Protein AF-A0A3N5KDI6-F1 (afdb_monomer)

Radius of gyration: 19.47 Å; Cα contacts (8 Å, |Δi|>4): 123; chains: 1; bounding box: 49×56×26 Å

Secondary structure (DSSP, 8-state):
-HHHHHHHHHHHHHTT---SSEEEEEEE-SS---SEEEEEE--SSSPEEEEEEEPPTTSEEEEEEE-SS---EEEESSSS-B--

pLDDT: mean 86.19, std 10.65, range [55.78, 97.56]

Sequence (84 aa):
MKRFLIFLIPVIIISGCNKKNVFTVHGTIKNKKQDYIYISRVNVNSPLLIDSSKVSRKGNFKFKVEATDPDFYQVGYSANDFIT

Nearest PDB structures (foldseek):
  7vzo-assembly1_B  TM=4.980E-01  e=5.875E-01  Scylla paramamosain
  3t30-assembly1_E  TM=4.610E-01  e=6.625E-01  Homo sapiens
  3irz-assembly1_A  TM=6.115E-01  e=2.339E+00  Staphylococcus saprophyticus subsp. saprophyticus ATCC 15305 = NCTC 7292
  7wim-assembly4_P  TM=3.444E-01  e=5.533E-01  Arabidopsis thaliana
  7vmi-assembly1_E  TM=4.170E-01  e=1.839E+00  Arabidopsis thaliana

Solvent-accessible surface area (backbone atoms only — not comparable to full-atom values): 5235 Å² total; per-residue (Å²): 120,75,71,57,58,66,63,48,55,64,61,59,64,70,69,66,83,64,85,82,47,57,51,74,51,73,53,71,42,93,72,79,82,55,65,50,38,27,38,18,38,61,48,97,90,53,54,43,74,72,52,76,23,65,42,42,99,82,22,37,37,59,49,80,46,78,45,95,64,94,79,54,72,47,54,14,78,39,66,91,40,68,73,128

Foldseek 3Di:
DVVVVVVVVVVVVVPPDDQPQKDKDKDFDPDCPDQKKWKWFDDPVFTHTFDIFGQDPRRMTMDIDGHPDDGDMFIAPDRPGGDD

Mean predicted aligned error: 8.28 Å

Structure (mmCIF, N/CA/C/O backbone):
data_AF-A0A3N5KDI6-F1
#
_entry.id   AF-A0A3N5KDI6-F1
#
loop_
_atom_site.group_PDB
_atom_site.id
_atom_site.type_symbol
_atom_site.label_atom_id
_atom_site.label_alt_id
_atom_site.label_comp_id
_atom_site.label_asym_id
_atom_site.label_entity_id
_atom_site.label_seq_id
_atom_site.pdbx_PDB_ins_code
_atom_site.Cartn_x
_atom_site.Cartn_y
_atom_site.Cartn_z
_atom_site.occupancy
_atom_site.B_iso_or_equiv
_atom_site.auth_seq_id
_atom_site.auth_comp_id
_atom_site.auth_asym_id
_atom_site.auth_atom_id
_atom_site.pdbx_PDB_model_num
ATOM 1 N N . MET A 1 1 ? 26.474 38.667 3.158 1.00 55.78 1 MET A N 1
ATOM 2 C CA . MET A 1 1 ? 25.407 38.014 2.360 1.00 55.78 1 MET A CA 1
ATOM 3 C C . MET A 1 1 ? 25.931 36.932 1.406 1.00 55.78 1 MET A C 1
ATOM 5 O O . MET A 1 1 ? 25.344 35.864 1.370 1.00 55.78 1 MET A O 1
ATOM 9 N N . LYS A 1 2 ? 27.067 37.117 0.705 1.00 59.22 2 LYS A N 1
ATOM 10 C CA . LYS A 1 2 ? 27.621 36.110 -0.237 1.00 59.22 2 LYS A CA 1
ATOM 11 C C . LYS A 1 2 ? 28.066 34.776 0.401 1.00 59.22 2 LYS A C 1
ATOM 13 O O . LYS A 1 2 ? 27.959 33.738 -0.234 1.00 59.22 2 LYS A O 1
ATOM 18 N N . ARG A 1 3 ? 28.501 34.778 1.672 1.00 65.00 3 ARG A N 1
ATOM 19 C CA . ARG A 1 3 ? 28.877 33.550 2.410 1.00 65.00 3 ARG A CA 1
ATOM 20 C C . ARG A 1 3 ? 27.703 32.600 2.679 1.00 65.00 3 ARG A C 1
ATOM 22 O O . ARG A 1 3 ? 27.930 31.404 2.774 1.00 65.00 3 ARG A O 1
ATOM 29 N N . PHE A 1 4 ? 26.470 33.105 2.754 1.00 69.38 4 PHE A N 1
ATOM 30 C CA . PHE A 1 4 ? 25.285 32.259 2.946 1.00 69.38 4 PHE A CA 1
ATOM 31 C C . PHE A 1 4 ? 24.977 31.407 1.707 1.00 69.38 4 PHE A C 1
ATOM 33 O O . PHE A 1 4 ? 24.544 30.269 1.845 1.00 69.38 4 PHE A O 1
ATOM 40 N N . LEU A 1 5 ? 25.279 31.916 0.505 1.00 69.75 5 LEU A N 1
ATOM 41 C CA . LEU A 1 5 ? 25.104 31.169 -0.746 1.00 69.75 5 LEU A CA 1
ATOM 42 C C . LEU A 1 5 ? 26.000 29.923 -0.807 1.00 69.75 5 LEU A C 1
ATOM 44 O O . LEU A 1 5 ? 25.585 28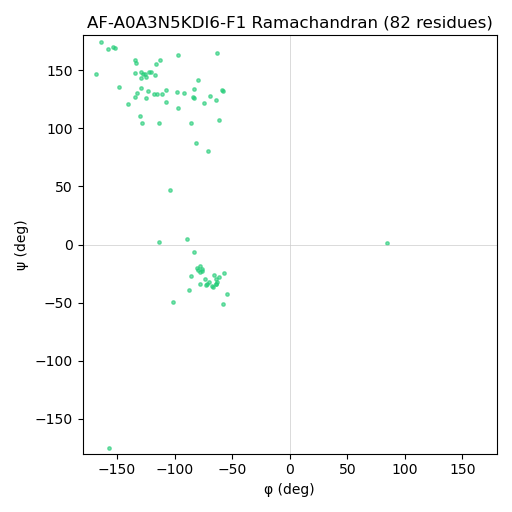.906 -1.347 1.00 69.75 5 LEU A O 1
ATOM 48 N N . ILE A 1 6 ? 27.189 29.975 -0.196 1.00 77.06 6 ILE A N 1
ATOM 49 C CA . ILE A 1 6 ? 28.133 28.846 -0.158 1.00 77.06 6 ILE A CA 1
ATOM 50 C C . ILE A 1 6 ? 27.578 27.688 0.686 1.00 77.06 6 ILE A C 1
ATOM 52 O O . ILE A 1 6 ? 27.758 26.530 0.326 1.00 77.06 6 ILE A O 1
ATOM 56 N N . PHE A 1 7 ? 26.85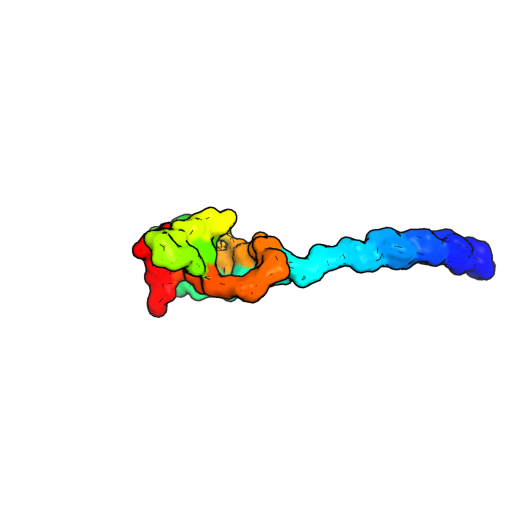1 27.988 1.766 1.00 76.75 7 PHE A N 1
ATOM 57 C CA . PHE A 1 7 ? 26.207 26.967 2.602 1.00 76.75 7 PHE A CA 1
ATOM 58 C C . PHE A 1 7 ? 24.883 26.446 2.024 1.00 76.75 7 PHE A C 1
ATOM 60 O O . PHE A 1 7 ? 24.456 25.352 2.379 1.00 76.75 7 PHE A O 1
ATOM 67 N N . LEU A 1 8 ? 24.244 27.188 1.116 1.00 79.00 8 LEU A N 1
ATOM 68 C CA . LEU A 1 8 ? 22.960 26.805 0.521 1.00 79.00 8 LEU A CA 1
ATOM 69 C C . LEU A 1 8 ? 23.106 25.730 -0.572 1.00 79.00 8 LEU A C 1
ATOM 71 O O . LEU A 1 8 ? 22.249 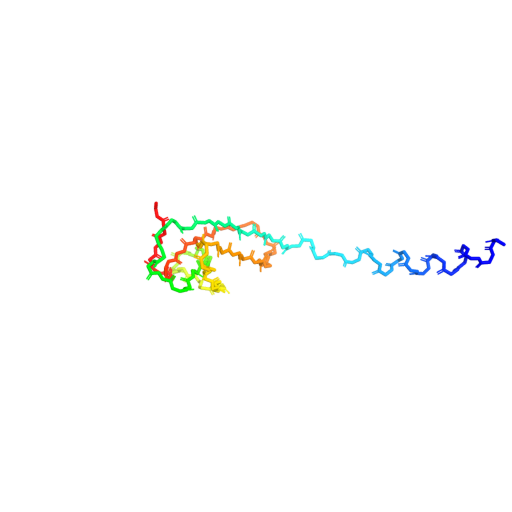24.862 -0.709 1.00 79.00 8 LEU A O 1
ATOM 75 N N . ILE A 1 9 ? 24.211 25.758 -1.322 1.00 78.81 9 ILE A N 1
ATOM 76 C CA . ILE A 1 9 ? 24.504 24.817 -2.416 1.00 78.81 9 ILE A CA 1
ATOM 77 C C . ILE A 1 9 ? 24.512 23.344 -1.963 1.00 78.81 9 ILE A C 1
ATOM 79 O O . ILE A 1 9 ? 23.804 22.551 -2.585 1.00 78.81 9 ILE A O 1
ATOM 83 N N . PRO A 1 10 ? 25.230 22.934 -0.894 1.00 78.56 10 PRO A N 1
ATOM 84 C CA . PRO A 1 10 ? 25.226 21.534 -0.475 1.00 78.56 10 PRO A CA 1
ATOM 85 C C . PRO A 1 10 ? 23.840 21.068 -0.017 1.00 78.56 10 PRO A C 1
ATOM 87 O O . PRO A 1 10 ? 23.472 19.938 -0.309 1.00 78.56 10 PRO A O 1
ATOM 90 N N . VAL A 1 11 ? 23.036 21.938 0.610 1.00 78.50 11 VAL A N 1
ATOM 91 C CA . VAL A 1 11 ? 21.669 21.620 1.074 1.00 78.50 11 VAL A CA 1
ATOM 92 C C . VAL A 1 11 ? 20.720 21.304 -0.090 1.00 78.50 11 VAL A C 1
ATOM 94 O O . VAL A 1 11 ? 19.856 20.439 0.034 1.00 78.50 11 VAL A O 1
ATOM 97 N N . ILE A 1 12 ? 20.900 21.960 -1.238 1.00 76.88 12 ILE A N 1
ATOM 98 C CA . ILE A 1 12 ? 20.079 21.734 -2.438 1.00 76.88 12 ILE A CA 1
ATOM 99 C C . ILE A 1 12 ? 20.423 20.397 -3.117 1.00 76.88 12 ILE A C 1
ATOM 101 O O . ILE A 1 12 ? 19.555 19.763 -3.710 1.00 76.88 12 ILE A O 1
ATOM 105 N N . ILE A 1 13 ? 21.669 19.930 -3.014 1.00 72.69 13 ILE A N 1
ATOM 106 C CA . ILE A 1 13 ? 22.097 18.674 -3.651 1.00 72.69 13 ILE A CA 1
ATOM 107 C C . ILE A 1 13 ? 21.498 17.454 -2.927 1.00 72.69 13 ILE A C 1
ATOM 109 O O . ILE A 1 13 ? 21.137 16.466 -3.565 1.00 72.69 13 ILE A O 1
ATOM 113 N N . ILE A 1 14 ? 21.322 17.529 -1.604 1.00 69.75 14 ILE A N 1
ATOM 114 C CA . ILE A 1 14 ? 20.785 16.422 -0.787 1.00 69.75 14 ILE A CA 1
ATOM 115 C C . ILE A 1 14 ? 19.265 16.248 -0.924 1.00 69.75 14 ILE A C 1
ATOM 117 O O . ILE A 1 14 ? 18.753 15.158 -0.679 1.00 69.75 14 ILE A O 1
ATOM 121 N N . SER A 1 15 ? 18.527 17.284 -1.330 1.00 69.00 15 SER A N 1
ATOM 122 C CA . SER A 1 15 ? 17.063 17.225 -1.468 1.00 69.00 15 SER A CA 1
ATOM 123 C C . SER A 1 15 ? 16.580 16.623 -2.798 1.00 69.00 15 SER A C 1
ATOM 125 O O . SER A 1 15 ? 15.384 16.376 -2.964 1.00 69.00 15 SER A O 1
ATOM 127 N N . GLY A 1 16 ? 17.489 16.342 -3.741 1.00 66.75 16 GLY A N 1
ATOM 128 C CA . GLY A 1 16 ? 17.152 15.841 -5.079 1.00 66.75 16 GLY A CA 1
ATOM 129 C C . GLY A 1 16 ? 16.755 14.360 -5.153 1.00 66.75 16 GLY A C 1
ATOM 130 O O . GLY A 1 16 ? 16.074 13.957 -6.098 1.00 66.75 16 GLY A O 1
ATOM 131 N N . CYS A 1 17 ? 17.131 13.533 -4.172 1.00 68.44 17 CYS A N 1
ATOM 132 C CA . CYS A 1 17 ? 16.846 12.097 -4.196 1.00 68.44 17 CYS A CA 1
ATOM 133 C C . CYS A 1 17 ? 15.411 11.815 -3.725 1.00 68.44 17 CYS A C 1
ATOM 135 O O . CYS A 1 17 ? 15.149 11.587 -2.547 1.00 68.44 17 CYS A O 1
ATOM 137 N N . ASN A 1 18 ? 14.462 11.849 -4.661 1.00 67.00 18 ASN A N 1
ATOM 138 C CA . ASN A 1 18 ? 13.068 11.491 -4.413 1.00 67.00 18 ASN A CA 1
ATOM 139 C C . ASN A 1 18 ? 12.763 10.144 -5.081 1.00 67.00 18 ASN A C 1
ATOM 141 O O . ASN A 1 18 ? 13.124 9.925 -6.238 1.00 67.00 18 ASN A O 1
ATOM 145 N N . LYS A 1 19 ? 12.112 9.228 -4.350 1.00 66.00 19 LYS A N 1
ATOM 146 C CA . LYS A 1 19 ? 11.737 7.895 -4.850 1.00 66.00 19 LYS A CA 1
ATOM 147 C C . LYS A 1 19 ? 10.784 8.040 -6.047 1.00 66.00 19 LYS A C 1
ATOM 149 O O . LYS A 1 19 ? 9.630 8.410 -5.858 1.00 66.00 19 LYS A O 1
ATOM 154 N N . LYS A 1 20 ? 11.270 7.763 -7.264 1.00 73.69 20 LYS A N 1
ATOM 155 C CA . LYS A 1 20 ? 10.506 7.925 -8.521 1.00 73.69 20 LYS A CA 1
ATOM 156 C C . LYS A 1 20 ? 9.499 6.799 -8.783 1.00 73.69 20 LYS A C 1
ATOM 158 O O . LYS A 1 20 ? 8.507 7.015 -9.463 1.00 73.69 20 LYS A O 1
ATOM 163 N N . ASN A 1 21 ? 9.729 5.631 -8.191 1.00 87.81 21 ASN A N 1
ATOM 164 C CA . ASN A 1 21 ? 9.027 4.386 -8.508 1.00 87.81 21 ASN A CA 1
ATOM 165 C C . ASN A 1 21 ? 7.991 4.039 -7.438 1.00 87.81 21 ASN A C 1
ATOM 167 O O . ASN A 1 21 ? 7.983 2.935 -6.902 1.00 87.81 21 ASN A O 1
ATOM 171 N N . VAL A 1 22 ? 7.181 5.020 -7.038 1.00 91.69 22 VAL A N 1
ATOM 172 C CA . VAL A 1 22 ? 6.191 4.846 -5.974 1.00 91.69 22 VAL A CA 1
ATOM 173 C C . VAL A 1 22 ? 4.865 5.435 -6.404 1.00 91.69 22 VAL A C 1
ATOM 175 O O . VAL A 1 22 ? 4.790 6.617 -6.732 1.00 91.69 22 VAL A O 1
ATOM 178 N N . PHE A 1 23 ? 3.806 4.638 -6.325 1.00 93.62 23 PHE A N 1
ATOM 179 C CA . PHE A 1 23 ? 2.445 5.108 -6.531 1.00 93.62 23 PHE A CA 1
ATOM 180 C C . PHE A 1 23 ? 1.639 5.033 -5.236 1.00 93.62 23 PHE A C 1
ATOM 182 O O . PHE A 1 23 ? 1.987 4.342 -4.276 1.00 93.62 23 PHE A O 1
ATOM 189 N N . THR A 1 24 ? 0.566 5.815 -5.185 1.00 95.94 24 THR A N 1
ATOM 190 C CA . THR A 1 24 ? -0.334 5.876 -4.035 1.00 95.94 24 THR A CA 1
ATOM 191 C C . THR A 1 24 ? -1.742 5.541 -4.487 1.00 95.94 24 THR A C 1
ATOM 193 O O . THR A 1 24 ? -2.227 6.119 -5.454 1.00 95.94 24 THR A O 1
ATOM 196 N N . VAL A 1 25 ? -2.408 4.656 -3.751 1.00 96.44 25 VAL A N 1
ATOM 197 C CA . VAL A 1 25 ? -3.833 4.358 -3.931 1.00 96.44 25 VAL A CA 1
ATOM 198 C C . VAL A 1 25 ? -4.557 4.803 -2.675 1.00 96.44 25 VAL A C 1
ATOM 200 O O . VAL A 1 25 ? -4.145 4.460 -1.569 1.00 96.44 25 VAL A O 1
ATOM 203 N N . HIS A 1 26 ? -5.621 5.578 -2.826 1.00 96.31 26 HIS A N 1
ATOM 204 C CA . HIS A 1 26 ? -6.466 5.995 -1.715 1.00 96.31 26 HIS A CA 1
ATOM 205 C C . HIS A 1 26 ? -7.933 5.828 -2.084 1.00 96.31 26 HIS A C 1
ATOM 207 O O . HIS A 1 26 ? -8.325 6.017 -3.234 1.00 96.31 26 HIS A O 1
ATOM 213 N N . GLY A 1 27 ? -8.758 5.524 -1.094 1.00 94.12 27 GLY A N 1
ATOM 214 C CA . GLY A 1 27 ? -10.187 5.355 -1.303 1.00 94.12 27 GLY A CA 1
ATOM 215 C C . GLY A 1 27 ? -10.962 5.398 -0.000 1.00 94.12 27 GLY A C 1
ATOM 216 O O . GLY A 1 27 ? -10.387 5.454 1.091 1.00 94.12 27 GLY A O 1
ATOM 217 N N . THR A 1 28 ? -12.283 5.367 -0.135 1.00 93.81 28 THR A N 1
ATOM 218 C CA . THR A 1 28 ? -13.225 5.400 0.982 1.00 93.81 28 THR A CA 1
ATOM 219 C C . THR A 1 28 ? -14.270 4.310 0.792 1.00 93.81 28 THR A C 1
ATOM 221 O O . THR A 1 28 ? -14.884 4.215 -0.268 1.00 93.81 28 THR A O 1
ATOM 224 N N . ILE A 1 29 ? -14.506 3.511 1.831 1.00 90.00 29 ILE A N 1
ATOM 225 C CA . ILE A 1 29 ? -15.522 2.456 1.850 1.00 90.00 29 ILE A CA 1
ATOM 226 C C . ILE A 1 29 ? -16.676 2.911 2.740 1.00 90.00 29 ILE A C 1
ATOM 228 O O . ILE A 1 29 ? -16.478 3.206 3.918 1.00 90.00 29 ILE A O 1
ATOM 232 N N . LYS A 1 30 ? -17.890 2.965 2.178 1.00 84.31 30 LYS A N 1
ATOM 233 C CA . LYS A 1 30 ? -19.088 3.457 2.884 1.00 84.31 30 LYS A CA 1
ATOM 234 C C . LYS A 1 30 ? -19.519 2.553 4.043 1.00 84.31 30 LYS A C 1
ATOM 236 O O . LYS A 1 30 ? -19.936 3.058 5.076 1.00 84.31 30 LYS A O 1
ATOM 241 N N . ASN A 1 31 ? -19.374 1.236 3.893 1.00 74.75 31 ASN A N 1
ATOM 242 C CA . ASN A 1 31 ? -19.750 0.260 4.914 1.00 74.75 31 ASN A CA 1
ATOM 243 C C . ASN A 1 31 ? -18.505 -0.445 5.445 1.00 74.75 31 ASN A C 1
ATOM 245 O O . ASN A 1 31 ? -17.943 -1.316 4.778 1.00 74.75 31 ASN A O 1
ATOM 249 N N . LYS A 1 32 ? -18.079 -0.071 6.655 1.00 67.75 32 LYS A N 1
ATOM 250 C CA . LYS A 1 32 ? -16.927 -0.670 7.335 1.00 67.75 32 LYS A CA 1
ATOM 251 C C . LYS A 1 32 ? -17.260 -2.100 7.784 1.00 67.75 32 LYS A C 1
ATOM 253 O O . LYS A 1 32 ? -17.607 -2.327 8.937 1.00 67.75 32 LYS A O 1
ATOM 258 N N . LYS A 1 33 ? -17.182 -3.053 6.853 1.00 72.62 33 LYS A N 1
ATOM 259 C CA . LYS A 1 33 ? -17.311 -4.493 7.136 1.00 72.62 33 LYS A CA 1
ATOM 260 C C . LYS A 1 33 ? -15.985 -5.127 7.553 1.00 72.62 33 LYS A C 1
ATOM 262 O O . LYS A 1 33 ? -15.995 -6.110 8.281 1.00 72.62 33 LYS A O 1
ATOM 267 N N . GLN A 1 34 ? -14.865 -4.557 7.112 1.00 80.50 34 GLN A N 1
ATOM 268 C CA . GLN A 1 34 ? -13.527 -5.038 7.438 1.00 80.50 34 GLN A CA 1
ATOM 269 C C . GLN A 1 34 ? -12.661 -3.938 8.044 1.00 80.50 34 GLN A C 1
ATOM 271 O O . GLN A 1 34 ? -12.788 -2.757 7.708 1.00 80.50 34 GLN A O 1
ATOM 276 N N . ASP A 1 35 ? -11.778 -4.345 8.954 1.00 89.56 35 ASP A N 1
ATOM 277 C CA . ASP A 1 35 ? -10.808 -3.455 9.592 1.00 89.56 35 ASP A CA 1
ATOM 278 C C . ASP A 1 35 ? -9.594 -3.173 8.709 1.00 89.56 35 ASP A C 1
ATOM 280 O O . ASP A 1 35 ? -8.941 -2.147 8.896 1.00 89.56 35 ASP A O 1
ATOM 284 N N . TYR A 1 36 ? -9.314 -4.047 7.745 1.00 94.25 36 TYR A N 1
ATOM 285 C CA . TYR A 1 36 ? -8.192 -3.941 6.826 1.00 94.25 36 TYR A CA 1
ATOM 286 C C . TYR A 1 36 ? -8.670 -4.088 5.387 1.00 94.25 36 TYR A C 1
ATOM 288 O O . TYR A 1 36 ? -9.645 -4.779 5.111 1.00 94.25 36 TYR A O 1
ATOM 296 N N . ILE A 1 37 ? -7.971 -3.406 4.490 1.00 95.44 37 ILE A N 1
ATOM 297 C CA . ILE A 1 37 ? -8.074 -3.566 3.042 1.00 95.44 37 ILE A CA 1
ATOM 298 C C . ILE A 1 37 ? -6.693 -3.925 2.540 1.00 95.44 37 ILE A C 1
ATOM 300 O O . ILE A 1 37 ? -5.689 -3.487 3.100 1.00 95.44 37 ILE A O 1
ATOM 304 N N . TYR A 1 38 ? -6.645 -4.703 1.478 1.00 96.38 38 TYR A N 1
ATOM 305 C CA . TYR A 1 38 ? -5.429 -5.272 0.940 1.00 96.38 38 TYR A CA 1
ATOM 306 C C . TYR A 1 38 ? -5.229 -4.802 -0.492 1.00 96.38 38 TYR A C 1
ATOM 308 O O . TYR A 1 38 ? -6.195 -4.573 -1.222 1.00 96.38 38 TYR A O 1
ATOM 316 N N . ILE A 1 39 ? -3.971 -4.669 -0.892 1.00 96.94 39 ILE A N 1
ATOM 317 C CA . ILE A 1 39 ? -3.592 -4.470 -2.286 1.00 96.94 39 ILE A CA 1
ATOM 318 C C . ILE A 1 39 ? -2.724 -5.641 -2.724 1.00 96.94 39 ILE A C 1
ATOM 320 O O . ILE A 1 39 ? -1.773 -6.018 -2.037 1.00 96.94 39 ILE A O 1
ATOM 324 N N . SER A 1 40 ? -3.081 -6.236 -3.855 1.00 96.06 40 SER A N 1
ATOM 325 C CA . SER A 1 40 ? -2.377 -7.375 -4.438 1.00 96.06 40 SER A CA 1
ATOM 326 C C . SER A 1 40 ? -1.965 -7.056 -5.867 1.00 96.06 40 SER A C 1
ATOM 328 O O . SER A 1 40 ? -2.697 -6.375 -6.582 1.00 96.06 40 SER A O 1
ATOM 330 N N . ARG A 1 41 ? -0.802 -7.547 -6.288 1.00 94.94 41 ARG A N 1
ATOM 331 C CA . ARG A 1 41 ? -0.380 -7.559 -7.689 1.00 94.94 41 ARG A CA 1
ATOM 332 C C . ARG A 1 41 ? -0.997 -8.770 -8.375 1.00 94.94 41 ARG A C 1
ATOM 334 O O . ARG A 1 41 ? -0.954 -9.872 -7.829 1.00 94.94 41 ARG A O 1
ATOM 341 N N . VAL A 1 42 ? -1.558 -8.585 -9.558 1.00 92.94 42 VAL A N 1
ATOM 342 C CA . VAL A 1 42 ? -2.179 -9.661 -10.329 1.00 92.94 42 VAL A CA 1
ATOM 343 C C . VAL A 1 42 ? -1.098 -10.358 -11.155 1.00 92.94 42 VAL A C 1
ATOM 345 O O . VAL A 1 42 ? -0.658 -9.827 -12.166 1.00 92.94 42 VAL A O 1
ATOM 348 N N . ASN A 1 43 ? -0.671 -11.552 -10.734 1.00 88.25 43 ASN A N 1
ATOM 349 C CA . ASN A 1 43 ?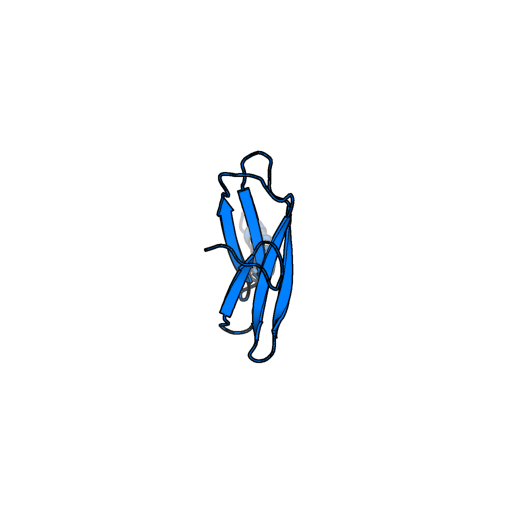 0.185 -12.410 -11.558 1.00 88.25 43 ASN A CA 1
ATOM 350 C C . ASN A 1 43 ? -0.655 -13.455 -12.303 1.00 88.25 43 ASN A C 1
ATOM 352 O O . ASN A 1 43 ? -1.769 -13.775 -11.894 1.00 88.25 43 ASN A O 1
ATOM 356 N N . VAL A 1 44 ? -0.065 -14.057 -13.340 1.00 86.00 44 VAL A N 1
ATOM 357 C CA . VAL A 1 44 ? -0.698 -15.095 -14.178 1.00 86.00 44 VAL A CA 1
ATOM 358 C C . VAL A 1 44 ? -1.224 -16.280 -13.360 1.00 86.00 44 VAL A C 1
ATOM 360 O O . VAL A 1 44 ? -2.320 -16.765 -13.619 1.00 86.00 44 VAL A O 1
ATOM 363 N N . ASN A 1 45 ? -0.455 -16.742 -12.370 1.00 85.69 45 ASN A N 1
ATOM 364 C CA . ASN A 1 45 ? -0.801 -17.940 -11.599 1.00 85.69 45 ASN A CA 1
ATOM 365 C C . ASN A 1 45 ? -1.694 -17.633 -10.390 1.00 85.69 45 ASN A C 1
ATOM 367 O O . ASN A 1 45 ? -2.574 -18.420 -10.052 1.00 85.69 45 ASN A O 1
ATOM 371 N N . SER A 1 46 ? -1.433 -16.519 -9.702 1.00 87.31 46 SER A N 1
ATOM 372 C CA . SER A 1 46 ? -2.148 -16.142 -8.480 1.00 87.31 46 SER A CA 1
ATOM 373 C C . SER A 1 46 ? -1.852 -14.694 -8.077 1.00 87.31 46 SER A C 1
ATOM 375 O O . SER A 1 46 ? -0.704 -14.257 -8.219 1.00 87.31 46 SER A O 1
ATOM 377 N N . PRO A 1 47 ? -2.814 -13.965 -7.484 1.00 90.81 47 PRO A N 1
ATOM 378 C CA . PRO A 1 47 ? -2.548 -12.661 -6.889 1.00 90.81 47 PRO A CA 1
ATOM 379 C C . PRO A 1 47 ? -1.463 -12.737 -5.805 1.00 90.81 47 PRO A C 1
ATOM 381 O O . PRO A 1 47 ? -1.507 -13.591 -4.920 1.00 90.81 47 PRO A O 1
ATOM 384 N N . LEU A 1 48 ? -0.487 -11.831 -5.864 1.00 93.38 48 LEU A N 1
ATOM 385 C CA . LEU A 1 48 ? 0.547 -11.668 -4.846 1.00 93.38 48 LEU A CA 1
ATOM 386 C C . LEU A 1 48 ? 0.150 -10.534 -3.903 1.00 93.38 48 LEU A C 1
ATOM 388 O O . LEU A 1 48 ? 0.053 -9.385 -4.331 1.00 93.38 48 LEU A O 1
ATOM 392 N N . LEU A 1 49 ? -0.042 -10.843 -2.622 1.00 94.81 49 LEU A N 1
ATOM 393 C CA . LEU A 1 49 ? -0.334 -9.837 -1.606 1.00 94.81 49 LEU A CA 1
ATOM 394 C C . LEU A 1 49 ? 0.857 -8.881 -1.439 1.00 94.81 49 LEU A C 1
ATOM 396 O O . LEU A 1 49 ? 1.967 -9.329 -1.160 1.00 94.81 49 LEU A O 1
ATOM 400 N N . ILE A 1 50 ? 0.622 -7.577 -1.597 1.00 95.75 50 ILE A N 1
ATOM 401 C CA . ILE A 1 50 ? 1.669 -6.548 -1.516 1.00 95.75 50 ILE A CA 1
ATOM 402 C C . ILE A 1 50 ? 1.640 -5.839 -0.165 1.00 95.75 50 ILE A C 1
ATOM 404 O O . ILE A 1 50 ? 2.680 -5.700 0.471 1.00 95.75 50 ILE A O 1
ATOM 408 N N . ASP A 1 51 ? 0.466 -5.376 0.268 1.00 96.38 51 ASP A N 1
ATOM 409 C CA . ASP A 1 51 ? 0.326 -4.616 1.512 1.00 96.38 51 ASP A CA 1
ATOM 410 C C . ASP A 1 51 ? -1.112 -4.670 2.059 1.00 96.38 51 ASP A C 1
ATOM 412 O O . ASP A 1 51 ? -2.054 -5.077 1.369 1.00 96.38 51 ASP A O 1
ATOM 416 N N . SER A 1 52 ? -1.283 -4.221 3.302 1.00 95.56 52 SER A N 1
ATOM 417 C CA . SER A 1 52 ? -2.567 -4.018 3.966 1.00 95.56 52 SER A CA 1
ATOM 418 C C . SER A 1 52 ? -2.657 -2.622 4.587 1.00 95.56 52 SER A C 1
ATOM 420 O O . SER A 1 52 ? -1.697 -2.093 5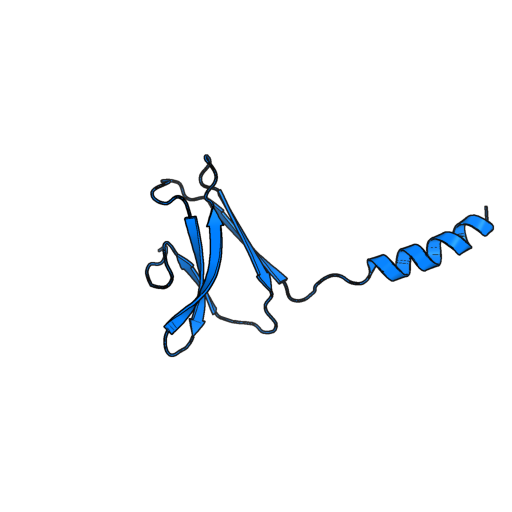.137 1.00 95.56 52 SER A O 1
ATOM 422 N N . SER A 1 53 ? -3.841 -2.021 4.545 1.00 96.50 53 SER A N 1
ATOM 423 C CA . SER A 1 53 ? -4.118 -0.706 5.108 1.00 96.50 53 SER A CA 1
ATOM 424 C C . SER A 1 53 ? -5.288 -0.810 6.069 1.00 96.50 53 SER A C 1
ATOM 426 O O . SER A 1 53 ? -6.362 -1.301 5.712 1.00 96.50 53 SER A O 1
ATOM 428 N N . LYS A 1 54 ? -5.091 -0.341 7.303 1.00 95.44 54 LYS A N 1
ATOM 429 C CA . LYS A 1 54 ? -6.169 -0.280 8.288 1.00 95.44 54 LYS A CA 1
ATOM 430 C C . LYS A 1 54 ? -7.188 0.776 7.868 1.00 95.44 54 LYS A C 1
ATOM 432 O O . LYS A 1 54 ? -6.843 1.941 7.661 1.00 95.44 54 LYS A O 1
ATOM 437 N N . VAL A 1 55 ? -8.455 0.390 7.819 1.00 94.81 55 VAL A N 1
ATOM 438 C CA . VAL A 1 55 ? -9.556 1.289 7.486 1.00 94.81 55 VAL A CA 1
ATOM 439 C C . VAL A 1 55 ? -9.833 2.208 8.669 1.00 94.81 55 VAL A C 1
ATOM 441 O O . VAL A 1 55 ? -10.138 1.774 9.785 1.00 94.81 55 VAL A O 1
ATOM 444 N N . SER A 1 56 ? -9.740 3.513 8.427 1.00 94.06 56 SER A N 1
ATOM 445 C CA . SER A 1 56 ? -10.078 4.521 9.433 1.00 94.06 56 SER A CA 1
ATOM 446 C C . SER A 1 56 ? -11.560 4.453 9.835 1.00 94.06 56 SER A C 1
ATOM 448 O O . SER A 1 56 ? -12.400 3.904 9.125 1.00 94.06 56 SER A O 1
ATOM 450 N N . ARG A 1 57 ? -11.929 5.098 10.949 1.00 90.69 57 ARG A N 1
ATOM 451 C CA . ARG A 1 57 ? -13.340 5.197 11.383 1.00 90.69 57 ARG A CA 1
ATOM 452 C C . ARG A 1 57 ? -14.264 5.828 10.330 1.00 90.69 57 ARG A C 1
ATOM 454 O O . ARG A 1 57 ? -15.455 5.561 10.348 1.00 90.69 57 ARG A O 1
ATOM 461 N N . LYS A 1 58 ? -13.715 6.646 9.424 1.00 91.44 58 LYS A N 1
ATOM 462 C CA . LYS A 1 58 ? -14.441 7.293 8.318 1.00 91.44 58 LYS A CA 1
ATOM 463 C C . LYS A 1 58 ? -14.471 6.452 7.031 1.00 91.44 58 LYS A C 1
ATOM 465 O O . LYS A 1 58 ? -14.909 6.951 6.005 1.00 91.44 58 LYS A O 1
ATOM 470 N N . GLY A 1 59 ? -13.955 5.221 7.056 1.00 92.69 59 GLY A N 1
ATOM 471 C CA . GLY A 1 59 ? -13.910 4.345 5.882 1.00 92.69 59 GLY A CA 1
ATOM 472 C C . GLY A 1 59 ? -12.713 4.571 4.954 1.00 92.69 59 GLY A C 1
ATOM 473 O O . GLY A 1 59 ? -12.607 3.895 3.938 1.00 92.69 59 GLY A O 1
ATOM 474 N N . ASN A 1 60 ? -11.808 5.501 5.272 1.00 95.25 60 ASN A N 1
ATOM 475 C CA . ASN A 1 60 ? -10.661 5.818 4.413 1.00 95.25 60 ASN A CA 1
ATOM 476 C C . ASN A 1 60 ? -9.522 4.806 4.567 1.00 95.25 60 ASN A C 1
ATOM 478 O O . ASN A 1 60 ? -9.204 4.433 5.701 1.00 95.25 60 ASN A O 1
ATOM 482 N N . PHE A 1 61 ? -8.871 4.473 3.452 1.00 95.44 61 PHE A N 1
ATOM 483 C CA . PHE A 1 61 ? -7.639 3.684 3.384 1.00 95.44 61 PHE A CA 1
ATOM 484 C C . PHE A 1 61 ? -6.625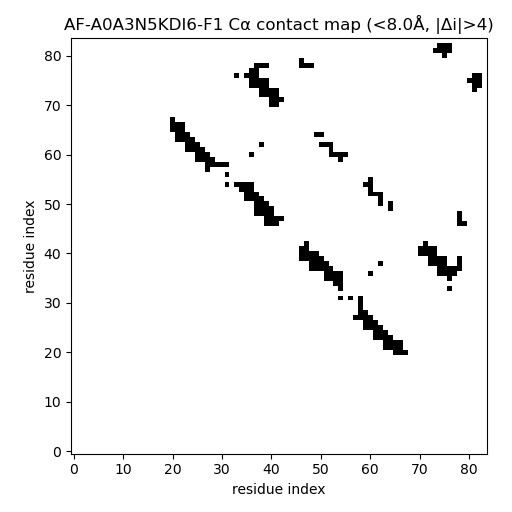 4.326 2.425 1.00 95.44 61 PHE A C 1
ATOM 486 O O . PHE A 1 61 ? -6.984 5.121 1.550 1.00 95.44 61 PHE A O 1
ATOM 493 N N . LYS A 1 62 ? -5.345 3.984 2.601 1.00 97.38 62 LYS A N 1
ATOM 494 C CA . LYS A 1 62 ? -4.247 4.463 1.753 1.00 97.38 62 LYS A CA 1
ATOM 495 C C . LYS A 1 62 ? -3.139 3.419 1.651 1.00 97.38 62 LYS A C 1
ATOM 497 O O . LYS A 1 62 ? -2.712 2.888 2.674 1.00 97.38 62 LYS A O 1
ATOM 502 N N . PHE A 1 63 ? -2.641 3.215 0.439 1.00 97.56 63 PHE A N 1
ATOM 503 C CA . PHE A 1 63 ? -1.468 2.409 0.117 1.00 97.56 63 PHE A CA 1
ATOM 504 C C . PHE A 1 63 ? -0.385 3.284 -0.497 1.00 97.56 63 PHE A C 1
ATOM 506 O O . PHE A 1 63 ? -0.689 4.226 -1.234 1.00 97.56 63 PHE A O 1
ATOM 513 N N . LYS A 1 64 ? 0.875 2.951 -0.220 1.00 95.62 64 LYS A N 1
ATOM 514 C CA . LYS A 1 64 ? 2.047 3.522 -0.883 1.00 95.62 64 LYS A CA 1
ATOM 515 C C . LYS A 1 64 ? 2.904 2.358 -1.361 1.00 95.62 64 LYS A C 1
ATOM 517 O O . LYS A 1 64 ? 3.550 1.710 -0.548 1.00 95.62 64 LYS A O 1
ATOM 522 N N . VAL A 1 65 ? 2.869 2.088 -2.659 1.00 95.19 65 VAL A N 1
ATOM 523 C CA . VAL A 1 65 ? 3.471 0.892 -3.253 1.00 95.19 65 VAL A CA 1
ATOM 524 C C . VAL A 1 65 ? 4.668 1.295 -4.090 1.00 95.19 65 VAL A C 1
ATOM 526 O O . VAL A 1 65 ? 4.567 2.194 -4.924 1.00 95.19 65 VAL A O 1
ATOM 529 N N . GLU A 1 66 ? 5.795 0.627 -3.864 1.00 93.31 66 GLU A N 1
ATOM 530 C CA . GLU A 1 66 ? 6.965 0.742 -4.731 1.00 93.31 66 GLU A CA 1
ATOM 531 C C . GLU A 1 66 ? 6.807 -0.223 -5.916 1.00 93.31 66 GLU A C 1
ATOM 533 O O . GLU A 1 66 ? 6.529 -1.409 -5.725 1.00 93.31 66 GLU A O 1
ATOM 538 N N . ALA A 1 67 ? 6.945 0.282 -7.140 1.00 90.69 67 ALA A N 1
ATOM 539 C CA . ALA A 1 67 ? 6.813 -0.502 -8.363 1.00 90.69 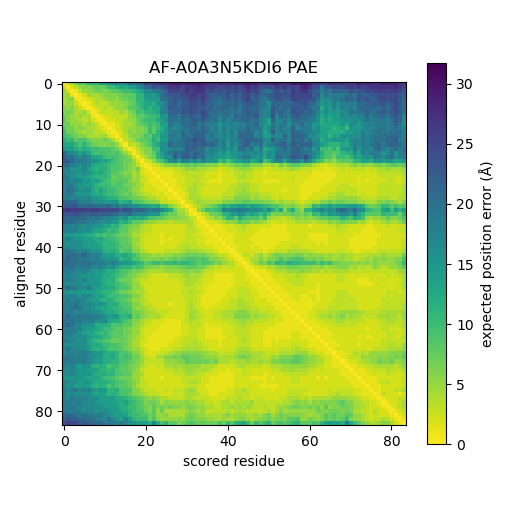67 ALA A CA 1
ATOM 540 C C . ALA A 1 67 ? 7.853 -0.071 -9.392 1.00 90.69 67 ALA A C 1
ATOM 542 O O . ALA A 1 67 ? 7.899 1.094 -9.784 1.00 90.69 67 ALA A O 1
ATOM 543 N N . THR A 1 68 ? 8.693 -1.020 -9.800 1.00 88.12 68 THR A N 1
ATOM 544 C CA . THR A 1 68 ? 9.761 -0.798 -10.782 1.00 88.12 68 THR A CA 1
ATOM 545 C C . THR A 1 68 ? 9.208 -0.630 -12.195 1.00 88.12 68 THR A C 1
ATOM 547 O O . THR A 1 68 ? 9.720 0.202 -12.937 1.00 88.12 68 THR A O 1
ATOM 550 N N . ASP A 1 69 ? 8.132 -1.352 -12.520 1.00 89.56 69 ASP A N 1
ATOM 551 C CA . ASP A 1 69 ? 7.510 -1.407 -13.842 1.00 89.56 69 ASP A CA 1
ATOM 552 C C . ASP A 1 69 ? 5.979 -1.265 -13.733 1.00 89.56 69 ASP A C 1
ATOM 554 O O . ASP A 1 69 ? 5.413 -1.556 -12.670 1.00 89.56 69 ASP A O 1
ATOM 558 N N . PRO A 1 70 ? 5.289 -0.819 -14.803 1.00 91.31 70 PRO A N 1
ATOM 559 C CA . PRO A 1 70 ? 3.831 -0.845 -14.867 1.00 91.31 70 PRO A CA 1
ATOM 560 C C . PRO A 1 70 ? 3.293 -2.270 -14.718 1.00 91.31 70 PRO A C 1
ATOM 562 O O . PRO A 1 70 ? 3.765 -3.188 -15.385 1.00 91.31 70 PRO A O 1
ATOM 565 N N . ASP A 1 71 ? 2.285 -2.443 -13.867 1.00 93.69 71 ASP A N 1
ATOM 566 C CA . ASP A 1 71 ? 1.723 -3.753 -13.545 1.00 93.69 71 ASP A CA 1
ATOM 567 C C . ASP A 1 71 ? 0.245 -3.629 -13.141 1.00 93.69 71 ASP A C 1
ATOM 569 O O . ASP A 1 71 ? -0.267 -2.527 -12.912 1.00 93.69 71 ASP A O 1
ATOM 573 N N . PHE A 1 72 ? -0.441 -4.762 -13.034 1.00 94.00 72 PHE A N 1
ATOM 574 C CA . PHE A 1 72 ? -1.835 -4.836 -12.626 1.00 94.00 72 PHE A CA 1
ATOM 575 C C . PHE A 1 72 ? -1.952 -5.035 -11.118 1.00 94.00 72 PHE A C 1
ATOM 577 O O . PHE A 1 72 ? -1.349 -5.932 -10.528 1.00 94.00 72 PHE A O 1
ATOM 584 N N . TYR A 1 73 ? -2.784 -4.208 -10.490 1.00 95.00 73 TYR A N 1
ATOM 585 C CA . TYR A 1 73 ? -3.044 -4.252 -9.057 1.00 95.00 73 TYR A CA 1
ATOM 586 C C . TYR A 1 73 ? -4.541 -4.314 -8.784 1.00 95.00 73 TYR A C 1
ATOM 588 O O . TYR A 1 73 ? -5.346 -3.715 -9.493 1.00 95.00 73 TYR A O 1
ATOM 596 N N . GLN A 1 74 ? -4.897 -5.003 -7.708 1.00 95.06 74 GLN A N 1
ATOM 597 C CA . GLN A 1 74 ? -6.265 -5.192 -7.258 1.00 95.06 74 GLN A CA 1
ATOM 598 C C . GLN A 1 74 ? -6.377 -4.822 -5.783 1.00 95.06 74 GLN A C 1
ATOM 600 O O . GLN A 1 74 ? -5.548 -5.226 -4.965 1.00 95.06 74 GLN A O 1
ATOM 605 N N . VAL A 1 75 ? -7.417 -4.060 -5.448 1.00 95.44 75 VAL A N 1
ATOM 606 C CA . VAL A 1 75 ? -7.771 -3.728 -4.067 1.00 95.44 75 VAL A CA 1
ATOM 607 C C . VAL A 1 75 ? -8.878 -4.674 -3.615 1.00 95.44 75 VAL A C 1
ATOM 609 O O . VAL A 1 75 ? -9.868 -4.867 -4.323 1.00 95.44 75 VAL A O 1
ATOM 612 N N . GLY A 1 76 ? -8.713 -5.270 -2.439 1.00 94.00 76 GLY A N 1
ATOM 613 C CA . GLY A 1 76 ? -9.600 -6.321 -1.966 1.00 94.00 76 GLY A CA 1
ATOM 614 C C . GLY A 1 76 ? -9.689 -6.443 -0.455 1.00 94.00 76 GLY A C 1
ATOM 615 O O . GLY A 1 76 ? -8.929 -5.840 0.301 1.00 94.00 76 GLY A O 1
ATOM 616 N N . TYR A 1 77 ? -10.642 -7.257 -0.029 1.00 92.12 77 TYR A N 1
ATOM 617 C CA . TYR A 1 77 ? -10.809 -7.743 1.336 1.00 92.12 77 TYR A CA 1
ATOM 618 C C . TYR A 1 77 ? -9.838 -8.885 1.669 1.00 92.12 77 TYR A C 1
ATOM 620 O O . TYR A 1 77 ? -9.575 -9.177 2.831 1.00 92.12 77 TYR A O 1
ATOM 628 N N . SER A 1 78 ? -9.270 -9.523 0.646 1.00 89.12 78 SER A N 1
ATOM 629 C CA . SER A 1 78 ? -8.119 -10.419 0.745 1.00 89.12 78 SER A CA 1
ATOM 630 C C . SER A 1 78 ? -7.410 -10.499 -0.615 1.00 89.12 78 SER A C 1
ATOM 632 O O . SER A 1 78 ? -7.805 -9.818 -1.562 1.00 89.12 78 SER A O 1
ATOM 634 N N . ALA A 1 79 ? -6.386 -11.346 -0.748 1.00 84.25 79 ALA A N 1
ATOM 635 C CA . ALA A 1 79 ? -5.754 -11.603 -2.046 1.00 84.25 79 ALA A CA 1
ATOM 636 C C . ALA A 1 79 ? -6.721 -12.218 -3.081 1.00 84.25 79 ALA A C 1
ATOM 638 O O . ALA A 1 79 ? -6.555 -11.991 -4.275 1.00 84.25 79 ALA A O 1
ATOM 639 N N . ASN A 1 80 ? -7.747 -12.948 -2.623 1.00 85.44 80 ASN A N 1
ATOM 640 C CA . ASN A 1 80 ? -8.694 -13.679 -3.476 1.00 85.44 80 ASN A CA 1
ATOM 641 C C . ASN A 1 80 ? -10.130 -13.119 -3.430 1.00 85.44 80 ASN A C 1
ATOM 643 O O . ASN A 1 80 ? -11.019 -13.687 -4.055 1.00 85.44 80 ASN A O 1
ATOM 647 N N . ASP A 1 81 ? -10.370 -12.033 -2.692 1.00 86.88 81 ASP A N 1
ATOM 648 C CA . ASP A 1 81 ? -11.688 -11.399 -2.535 1.00 86.88 81 ASP A CA 1
ATOM 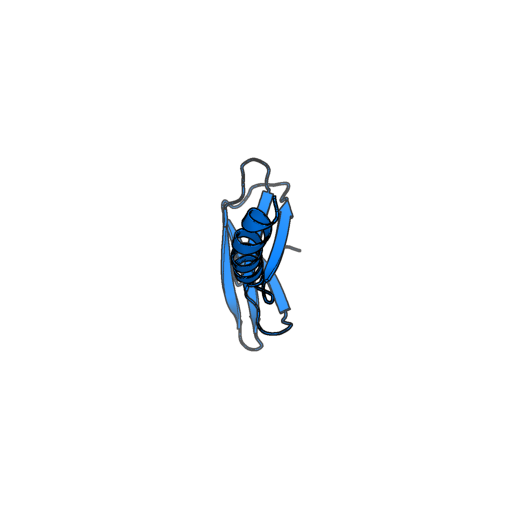649 C C . ASP A 1 81 ? -11.553 -9.898 -2.798 1.00 86.88 81 ASP A C 1
ATOM 651 O O . ASP A 1 81 ? -10.894 -9.189 -2.031 1.00 86.88 81 ASP A O 1
ATOM 655 N N . PHE A 1 82 ? -12.119 -9.426 -3.909 1.00 84.12 82 PHE A N 1
ATOM 656 C CA . PHE A 1 82 ? -11.900 -8.079 -4.428 1.00 84.12 82 PHE A CA 1
ATOM 657 C C . PHE A 1 82 ? -13.146 -7.216 -4.440 1.00 84.12 82 PHE A C 1
ATOM 659 O O . PHE A 1 82 ? -14.274 -7.697 -4.475 1.00 84.12 82 PHE A O 1
ATOM 666 N N . ILE A 1 83 ? -12.920 -5.905 -4.407 1.00 84.31 83 ILE A N 1
ATOM 667 C CA . ILE A 1 83 ? -13.997 -4.920 -4.395 1.00 84.31 83 ILE A CA 1
ATOM 668 C C . ILE A 1 83 ? -14.458 -4.689 -5.841 1.00 84.31 83 ILE A C 1
ATOM 670 O O . ILE A 1 83 ? -13.631 -4.379 -6.699 1.00 84.31 83 ILE A O 1
AT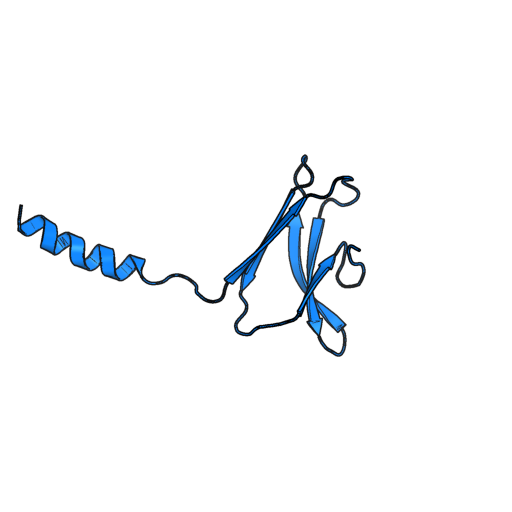OM 674 N N . THR A 1 84 ? -15.764 -4.836 -6.086 1.00 73.56 84 THR A N 1
ATOM 675 C CA . THR A 1 84 ? -16.449 -4.527 -7.358 1.00 73.56 84 THR A CA 1
ATOM 676 C C . THR A 1 84 ? -17.368 -3.324 -7.219 1.00 73.56 84 THR A C 1
ATOM 678 O O . THR A 1 84 ? -17.841 -3.064 -6.085 1.00 73.56 84 THR A O 1
#